Protein AF-A0A0K8RRY1-F1 (afdb_monomer_lite)

Foldseek 3Di:
DDDDDDDDDDPPPDDFADVLLVVLCQLLQQLVCVVVVVVAGPVNVCVVVVDDDDDPCNRRGPVNSVVSVVSSVVSVVVSVVCCPPPVPPPPD

Organism: Ixodes ricinus (NCBI:txid34613)

Radius of gyration: 16.76 Å; chains: 1; bounding box: 33×48×46 Å

Sequence (92 aa):
LLVTAFQNGEFSNMASGPEQCMKLIQEGGDIACNLTGQGESWQGFQLAFGRLPPYNFENCEESDVQKLQDWVDKWNKHKETSKMYLCSNKKK

pLDDT: mean 72.99, std 18.34, range [32.69, 96.56]

Structure (mmCIF, N/CA/C/O backbone):
data_AF-A0A0K8RRY1-F1
#
_entry.id   AF-A0A0K8RRY1-F1
#
loop_
_atom_site.group_PDB
_atom_site.id
_atom_site.type_symbol
_atom_site.label_atom_id
_atom_site.label_alt_id
_atom_site.label_comp_id
_atom_site.label_asym_id
_atom_site.label_entity_id
_atom_site.label_seq_id
_atom_site.pdbx_PDB_ins_code
_atom_site.Cartn_x
_atom_site.Cartn_y
_atom_site.Cartn_z
_atom_site.occupancy
_atom_site.B_iso_or_equiv
_atom_site.auth_seq_id
_atom_site.auth_comp_id
_atom_site.auth_asym_id
_atom_site.auth_atom_id
_atom_site.pdbx_PDB_model_num
ATOM 1 N N . LEU A 1 1 ? 5.775 32.964 -11.599 1.00 32.69 1 LEU A N 1
ATOM 2 C CA . LEU A 1 1 ? 5.633 32.876 -10.129 1.00 32.69 1 LEU A CA 1
ATOM 3 C C . LEU A 1 1 ? 6.221 31.542 -9.696 1.00 32.69 1 LEU A C 1
ATOM 5 O O . LEU A 1 1 ? 5.581 30.518 -9.876 1.00 32.69 1 LEU A O 1
ATOM 9 N N . LEU A 1 2 ? 7.483 31.553 -9.267 1.00 36.34 2 LEU A N 1
ATOM 10 C CA . LEU A 1 2 ? 8.169 30.380 -8.729 1.00 36.34 2 LEU A CA 1
ATOM 11 C C . LEU A 1 2 ? 7.773 30.258 -7.259 1.00 36.34 2 LEU A C 1
ATOM 13 O O . LEU A 1 2 ? 8.112 31.134 -6.466 1.00 36.34 2 LEU A O 1
ATOM 17 N N . VAL A 1 3 ? 7.017 29.221 -6.909 1.00 39.50 3 VAL A N 1
ATOM 18 C CA . VAL A 1 3 ? 6.751 28.895 -5.506 1.00 39.50 3 VAL A CA 1
ATOM 19 C C . VAL A 1 3 ? 7.836 27.924 -5.067 1.00 39.50 3 VAL A C 1
ATOM 21 O O . VAL A 1 3 ? 7.759 26.727 -5.329 1.00 39.50 3 VAL A O 1
ATOM 24 N N . THR A 1 4 ? 8.876 28.461 -4.441 1.00 38.19 4 THR A N 1
ATOM 25 C CA . THR A 1 4 ? 9.863 27.673 -3.706 1.00 38.19 4 THR A CA 1
ATOM 26 C C . THR A 1 4 ? 9.222 27.261 -2.387 1.00 38.19 4 THR A C 1
ATOM 28 O O . THR A 1 4 ? 8.866 28.123 -1.585 1.00 38.19 4 THR A O 1
ATOM 31 N N . ALA A 1 5 ? 9.061 25.962 -2.150 1.00 37.34 5 ALA A N 1
ATOM 32 C CA . ALA A 1 5 ? 8.659 25.452 -0.847 1.00 37.34 5 ALA A CA 1
ATOM 33 C C . ALA A 1 5 ? 9.534 24.257 -0.453 1.00 37.34 5 ALA A C 1
ATOM 35 O O . ALA A 1 5 ? 9.678 23.307 -1.215 1.00 37.34 5 ALA A O 1
ATOM 36 N N . PHE A 1 6 ? 10.066 24.370 0.768 1.00 34.28 6 PHE A N 1
ATOM 37 C CA . PHE A 1 6 ? 10.823 23.410 1.574 1.00 34.28 6 PHE A CA 1
ATOM 38 C C . PHE A 1 6 ? 12.278 23.117 1.184 1.00 34.28 6 PHE A C 1
ATOM 40 O O . PHE A 1 6 ? 12.628 22.100 0.600 1.00 34.28 6 PHE A O 1
ATOM 47 N N . GLN A 1 7 ? 13.149 24.013 1.660 1.00 41.03 7 GLN A N 1
ATOM 48 C CA . GLN A 1 7 ? 14.479 23.646 2.138 1.00 41.03 7 GLN A CA 1
ATOM 49 C C . GLN A 1 7 ? 14.334 22.946 3.498 1.00 41.03 7 GLN A C 1
ATOM 51 O O . GLN A 1 7 ? 13.719 23.513 4.402 1.00 41.03 7 GLN A O 1
ATOM 56 N N . ASN A 1 8 ? 14.864 21.722 3.588 1.00 52.44 8 ASN A N 1
ATOM 57 C CA . ASN A 1 8 ? 15.485 21.055 4.748 1.00 52.44 8 ASN A CA 1
ATOM 58 C C . ASN A 1 8 ? 15.170 19.555 4.739 1.00 52.44 8 ASN A C 1
ATOM 60 O O . ASN A 1 8 ? 14.293 19.065 5.443 1.00 52.44 8 ASN A O 1
ATOM 64 N N . GLY A 1 9 ? 15.950 18.847 3.936 1.00 36.47 9 GLY A N 1
ATOM 65 C CA . GLY A 1 9 ? 16.145 17.411 3.985 1.00 36.47 9 GLY A CA 1
ATOM 66 C C . GLY A 1 9 ? 17.331 17.141 3.082 1.00 36.47 9 GLY A C 1
ATOM 67 O O . GLY A 1 9 ? 17.199 17.242 1.867 1.00 36.47 9 GLY A O 1
ATOM 68 N N . GLU A 1 10 ? 18.513 16.914 3.654 1.00 37.47 10 GLU A N 1
ATOM 69 C CA . GLU A 1 10 ? 19.563 16.229 2.907 1.00 37.47 10 GLU A CA 1
ATOM 70 C C . GLU A 1 10 ? 18.926 14.945 2.378 1.00 37.47 10 GLU A C 1
ATOM 72 O O . GLU A 1 10 ? 18.531 14.080 3.164 1.00 37.47 10 GLU A O 1
ATOM 77 N N . PHE A 1 11 ? 18.758 14.849 1.058 1.00 39.62 11 PHE A N 1
ATOM 78 C CA . PHE A 1 11 ? 18.446 13.578 0.430 1.00 39.62 11 PHE A CA 1
ATOM 79 C C . PHE A 1 11 ? 19.665 12.699 0.688 1.00 39.62 11 PHE A C 1
ATOM 81 O O . PHE A 1 11 ? 20.695 12.799 0.024 1.00 39.62 11 PHE A O 1
ATOM 88 N N . SER A 1 12 ? 19.579 11.898 1.750 1.00 46.47 12 SER A N 1
ATOM 89 C CA . SER A 1 12 ? 20.424 10.722 1.893 1.00 46.47 12 SER A CA 1
ATOM 90 C C . SER A 1 12 ? 20.257 9.972 0.586 1.00 46.47 12 SER A C 1
ATOM 92 O O . SER A 1 12 ? 19.111 9.681 0.266 1.00 46.47 12 SER A O 1
ATOM 94 N N . ASN A 1 13 ? 21.343 9.735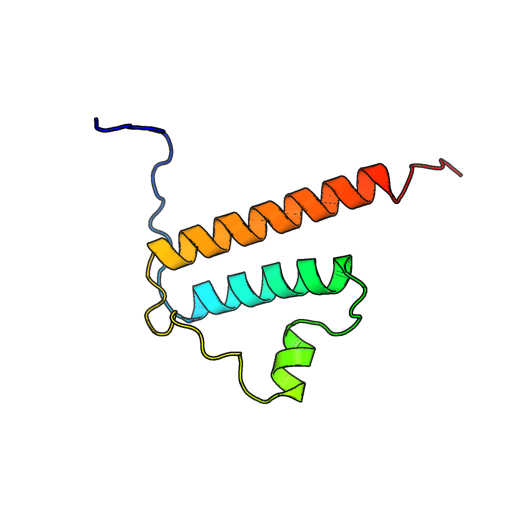 -0.160 1.00 51.81 13 ASN A N 1
ATOM 95 C CA . ASN A 1 13 ? 21.314 9.001 -1.428 1.00 51.81 13 ASN A CA 1
ATOM 96 C C . ASN A 1 13 ? 20.430 7.758 -1.253 1.00 51.81 13 ASN A C 1
ATOM 98 O O . ASN A 1 13 ? 20.872 6.756 -0.679 1.00 51.81 13 ASN A O 1
ATOM 102 N N . MET A 1 14 ? 19.163 7.848 -1.657 1.00 56.34 14 MET A N 1
ATOM 103 C CA . MET A 1 14 ? 18.245 6.734 -1.528 1.00 56.34 14 MET A CA 1
ATOM 104 C C . MET A 1 14 ? 18.653 5.786 -2.635 1.00 56.34 14 MET A C 1
ATOM 106 O O . MET A 1 14 ? 18.722 6.183 -3.797 1.00 56.34 14 MET A O 1
ATOM 110 N N . ALA A 1 15 ? 18.983 4.546 -2.277 1.00 61.75 15 ALA A N 1
ATOM 111 C CA . ALA A 1 15 ? 19.253 3.543 -3.289 1.00 61.75 15 ALA A CA 1
ATOM 112 C C . ALA A 1 15 ? 18.052 3.509 -4.255 1.00 61.75 15 ALA A C 1
ATOM 114 O O . ALA A 1 15 ? 16.897 3.404 -3.849 1.00 61.75 15 ALA A O 1
ATOM 115 N N . SER A 1 16 ? 18.315 3.735 -5.536 1.00 67.75 16 SER A N 1
ATOM 116 C CA . SER A 1 16 ? 17.308 3.669 -6.587 1.00 67.75 16 SER A CA 1
ATOM 117 C C . SER A 1 16 ? 17.360 2.293 -7.235 1.00 67.75 16 SER A C 1
ATOM 119 O O . SER A 1 16 ? 18.375 1.592 -7.170 1.00 67.75 16 SER A O 1
ATOM 121 N N . GLY A 1 17 ? 16.246 1.879 -7.830 1.00 73.75 17 GLY A N 1
ATOM 122 C CA . GLY A 1 17 ? 16.160 0.602 -8.519 1.00 73.75 17 GLY A CA 1
ATOM 123 C C . GLY A 1 17 ? 14.922 -0.218 -8.164 1.00 73.75 17 GLY A C 1
ATOM 124 O O . GLY A 1 17 ? 14.295 -0.025 -7.119 1.00 73.75 17 GLY A O 1
ATOM 125 N N . PRO A 1 18 ? 14.565 -1.162 -9.047 1.00 76.44 18 PRO A N 1
ATOM 126 C CA . PRO A 1 18 ? 13.267 -1.833 -9.044 1.00 76.44 18 PRO A CA 1
ATOM 127 C C . PRO A 1 18 ? 12.955 -2.544 -7.724 1.00 76.44 18 PRO A C 1
ATOM 129 O O . PRO A 1 18 ? 11.829 -2.460 -7.243 1.00 76.44 18 PRO A O 1
ATOM 132 N N . GLU A 1 19 ? 13.950 -3.163 -7.086 1.00 82.31 19 GLU A N 1
ATOM 133 C CA . GLU A 1 19 ? 13.800 -3.842 -5.790 1.00 82.31 19 GLU A CA 1
ATOM 134 C C . GLU A 1 19 ? 13.296 -2.907 -4.678 1.00 82.31 19 GLU A C 1
ATOM 136 O O . GLU A 1 19 ? 12.461 -3.290 -3.856 1.00 82.31 19 GLU A O 1
ATOM 141 N N . GLN A 1 20 ? 13.754 -1.652 -4.662 1.00 84.69 20 GLN A N 1
ATOM 142 C CA . GLN A 1 20 ? 13.366 -0.700 -3.625 1.00 84.69 20 GLN A CA 1
ATOM 143 C C . GLN A 1 20 ? 11.926 -0.216 -3.804 1.00 84.69 20 GLN A C 1
ATOM 145 O O . GLN A 1 20 ? 11.159 -0.232 -2.838 1.00 84.69 20 GLN A O 1
ATOM 150 N N . CYS A 1 21 ? 11.521 0.140 -5.029 1.00 85.62 21 CYS A N 1
ATOM 151 C CA . CYS A 1 21 ? 10.113 0.438 -5.305 1.00 85.62 21 CYS A CA 1
ATOM 152 C C . CYS A 1 21 ? 9.228 -0.761 -4.973 1.00 85.62 21 CYS A C 1
ATOM 154 O O . CYS A 1 21 ? 8.189 -0.597 -4.336 1.00 85.62 21 CYS A O 1
ATOM 156 N N . MET A 1 22 ? 9.648 -1.967 -5.365 1.00 84.19 22 MET A N 1
ATOM 157 C CA . MET A 1 22 ? 8.895 -3.191 -5.112 1.00 84.19 22 MET A CA 1
ATOM 158 C C . MET A 1 22 ? 8.649 -3.427 -3.625 1.00 84.19 22 MET A C 1
ATOM 160 O O . MET A 1 22 ? 7.516 -3.720 -3.236 1.00 84.19 22 MET A O 1
ATOM 164 N N . LYS A 1 23 ? 9.669 -3.218 -2.791 1.00 87.19 23 LYS A N 1
ATOM 165 C CA . LYS A 1 23 ? 9.541 -3.305 -1.336 1.00 87.19 23 LYS A CA 1
ATOM 166 C C . LYS A 1 23 ? 8.546 -2.282 -0.778 1.00 87.19 23 LYS A C 1
ATOM 168 O O . LYS A 1 23 ? 7.683 -2.649 0.015 1.00 87.19 23 LYS A O 1
ATOM 173 N N . LEU A 1 24 ? 8.634 -1.019 -1.201 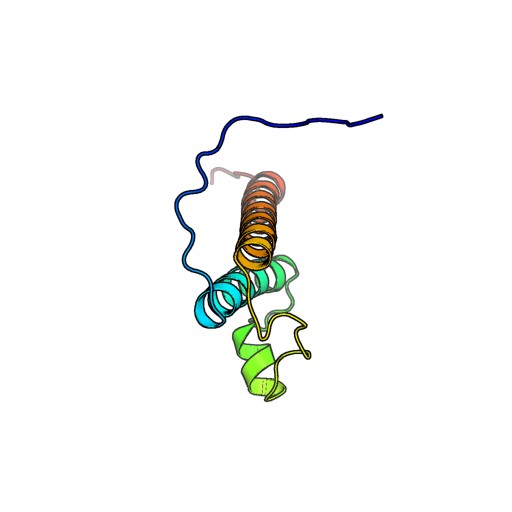1.00 89.88 24 LEU A N 1
ATOM 174 C CA . LEU A 1 24 ? 7.735 0.044 -0.727 1.00 89.88 24 LEU A CA 1
ATOM 175 C C . LEU A 1 24 ? 6.284 -0.187 -1.169 1.00 89.88 24 LEU A C 1
ATOM 177 O O . LEU A 1 24 ? 5.349 0.023 -0.399 1.00 89.88 24 LEU A O 1
ATOM 181 N N . ILE A 1 25 ? 6.098 -0.666 -2.399 1.00 86.31 25 ILE A N 1
ATOM 182 C CA . ILE A 1 25 ? 4.792 -1.049 -2.939 1.00 86.31 25 ILE A CA 1
ATOM 183 C C . ILE A 1 25 ? 4.184 -2.187 -2.113 1.00 86.31 25 ILE A C 1
ATOM 185 O O . ILE A 1 25 ? 3.018 -2.094 -1.730 1.00 86.31 25 ILE A O 1
ATOM 189 N N . GLN A 1 26 ? 4.966 -3.231 -1.814 1.00 85.56 26 GLN A N 1
ATOM 190 C CA . GLN A 1 26 ? 4.525 -4.341 -0.964 1.00 85.56 26 GLN A CA 1
ATOM 191 C C . GLN A 1 26 ? 4.113 -3.848 0.424 1.00 85.56 26 GLN A C 1
ATOM 193 O O . GLN A 1 26 ? 3.004 -4.134 0.870 1.00 85.56 26 GLN A O 1
ATOM 198 N N . GLU A 1 27 ? 4.958 -3.044 1.070 1.00 90.62 27 GLU A N 1
ATOM 199 C CA . GLU A 1 27 ? 4.696 -2.535 2.416 1.00 90.62 27 GLU A CA 1
ATOM 200 C C . GLU A 1 27 ? 3.421 -1.684 2.484 1.00 90.62 27 GLU A C 1
ATOM 202 O O . GLU A 1 27 ? 2.530 -1.949 3.297 1.00 90.62 27 GLU A O 1
ATOM 207 N N . GLY A 1 28 ? 3.296 -0.672 1.623 1.00 90.69 28 GLY A N 1
ATOM 208 C CA . GLY A 1 28 ? 2.115 0.189 1.637 1.00 90.69 28 GLY A CA 1
ATOM 209 C C . GLY A 1 28 ? 0.849 -0.537 1.177 1.00 90.69 28 GLY A C 1
ATOM 210 O O . GLY A 1 28 ? -0.231 -0.276 1.715 1.00 90.69 28 GLY A O 1
ATOM 211 N N . GLY A 1 29 ? 0.977 -1.491 0.248 1.00 87.12 29 GLY A N 1
ATOM 212 C CA . GLY A 1 29 ? -0.117 -2.349 -0.201 1.00 87.12 29 GLY A CA 1
ATOM 213 C C . GLY A 1 29 ? -0.665 -3.193 0.944 1.00 87.12 29 GLY A C 1
ATOM 214 O O . GLY A 1 29 ? -1.867 -3.175 1.203 1.00 87.12 29 GLY A O 1
ATOM 215 N N . ASP A 1 30 ? 0.215 -3.841 1.706 1.00 86.75 30 ASP A N 1
ATOM 216 C CA . ASP A 1 30 ? -0.174 -4.635 2.870 1.00 86.75 30 ASP A CA 1
ATOM 217 C C . ASP A 1 30 ? -0.846 -3.786 3.955 1.00 86.75 30 ASP A C 1
ATOM 219 O O . ASP A 1 30 ? -1.836 -4.219 4.553 1.00 86.75 30 ASP A O 1
ATOM 223 N N . ILE A 1 31 ? -0.369 -2.563 4.213 1.00 89.81 31 ILE A N 1
ATOM 224 C CA . ILE A 1 31 ? -1.032 -1.661 5.168 1.00 89.81 31 ILE A CA 1
ATOM 225 C C . ILE A 1 31 ? -2.454 -1.328 4.694 1.00 89.81 31 ILE A C 1
ATOM 227 O O . ILE A 1 31 ? -3.404 -1.437 5.477 1.00 89.81 31 ILE A O 1
ATOM 231 N N . ALA A 1 32 ? -2.610 -0.942 3.426 1.00 87.12 32 ALA A N 1
ATOM 232 C CA . ALA A 1 32 ? -3.895 -0.555 2.854 1.00 87.12 32 ALA A CA 1
ATOM 233 C C . ALA A 1 32 ? -4.894 -1.726 2.821 1.00 87.12 32 ALA A C 1
ATOM 235 O O . ALA A 1 32 ? -6.042 -1.576 3.254 1.00 87.12 32 ALA A O 1
ATOM 236 N N . CYS A 1 33 ? -4.462 -2.906 2.373 1.00 84.75 33 CYS A N 1
ATOM 237 C CA . CYS A 1 33 ? -5.286 -4.115 2.326 1.00 84.75 33 CYS A CA 1
ATOM 238 C C . CYS A 1 33 ? -5.765 -4.535 3.723 1.00 84.75 33 CYS A C 1
ATOM 240 O O . CYS A 1 33 ? -6.955 -4.797 3.919 1.00 84.75 33 CYS A O 1
ATOM 242 N N . ASN A 1 34 ? -4.871 -4.516 4.719 1.00 84.50 34 ASN A N 1
ATOM 243 C CA . ASN A 1 34 ? -5.227 -4.837 6.102 1.00 84.50 34 ASN A CA 1
ATOM 244 C C . ASN A 1 34 ? -6.237 -3.842 6.691 1.00 84.50 34 ASN A C 1
ATOM 246 O O . ASN A 1 34 ? -7.179 -4.248 7.370 1.00 84.50 34 ASN A O 1
ATOM 250 N N . LEU A 1 35 ? -6.069 -2.541 6.434 1.00 83.62 35 LEU A N 1
ATOM 251 C CA . LEU A 1 35 ? -6.984 -1.514 6.945 1.00 83.62 35 LEU A CA 1
ATOM 252 C C . LEU A 1 35 ? -8.364 -1.550 6.291 1.00 83.62 35 LEU A C 1
ATOM 254 O O . LEU A 1 35 ? -9.363 -1.282 6.954 1.00 83.62 35 LEU A O 1
ATOM 258 N N . THR A 1 36 ? -8.424 -1.852 4.997 1.00 81.12 36 THR A N 1
ATOM 259 C CA . THR A 1 36 ? -9.684 -1.890 4.241 1.00 81.12 36 THR A CA 1
ATOM 260 C C . THR A 1 36 ? -10.471 -3.183 4.455 1.00 81.12 36 THR A C 1
ATOM 262 O O . THR A 1 36 ? -11.597 -3.291 3.974 1.00 81.12 36 THR A O 1
ATOM 265 N N . GLY A 1 37 ? -9.913 -4.152 5.189 1.00 75.44 37 GLY A N 1
ATOM 266 C CA . GLY A 1 37 ? -10.569 -5.428 5.465 1.00 75.44 37 GLY A CA 1
ATOM 267 C C . GLY A 1 37 ? -10.683 -6.330 4.237 1.00 75.44 37 GLY A C 1
ATOM 268 O O . GLY A 1 37 ? -11.495 -7.251 4.244 1.00 75.44 37 GLY A O 1
ATOM 269 N N . GLN A 1 38 ? -9.881 -6.085 3.192 1.00 68.00 38 GLN A N 1
ATOM 270 C CA . GLN A 1 38 ? -9.891 -6.900 1.973 1.00 68.00 38 GLN A CA 1
ATOM 271 C C . GLN A 1 38 ? -9.362 -8.322 2.214 1.00 68.00 38 GLN A C 1
ATOM 273 O O . GLN A 1 38 ? -9.597 -9.191 1.385 1.00 68.00 38 GLN A O 1
ATOM 278 N N . GLY A 1 39 ? -8.716 -8.585 3.360 1.00 62.75 39 GLY A N 1
ATOM 279 C CA . GLY A 1 39 ? -8.326 -9.923 3.832 1.00 62.75 39 GLY A CA 1
ATOM 280 C C . GLY A 1 39 ? -7.207 -10.589 3.025 1.00 62.75 39 GLY A C 1
ATOM 281 O O . GLY A 1 39 ? -6.456 -11.394 3.569 1.00 62.75 39 GLY A O 1
ATOM 282 N N . GLU A 1 40 ? -7.059 -10.219 1.758 1.00 66.31 40 GLU A N 1
ATOM 283 C CA . GLU A 1 40 ? -5.964 -10.600 0.883 1.00 66.31 40 GLU A CA 1
ATOM 284 C C . GLU A 1 40 ? -4.812 -9.609 1.048 1.00 66.31 40 GLU A C 1
ATOM 286 O O . GLU A 1 40 ? -5.001 -8.394 0.979 1.00 66.31 40 GLU A O 1
ATOM 291 N N . SER A 1 41 ? -3.608 -10.124 1.299 1.00 69.56 41 SER A N 1
ATOM 292 C CA . SER A 1 41 ? -2.394 -9.311 1.308 1.00 69.56 41 SER A CA 1
ATOM 293 C C . SER A 1 41 ? -2.010 -8.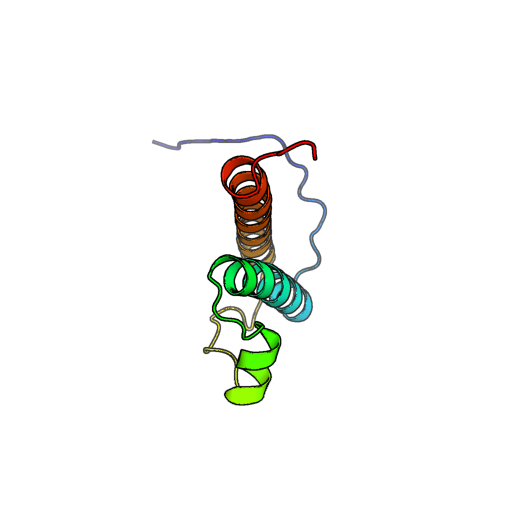907 -0.112 1.00 69.56 41 SER A C 1
ATOM 295 O O . SER A 1 41 ? -2.416 -9.542 -1.093 1.00 69.56 41 SER A O 1
ATOM 297 N N . TRP A 1 42 ? -1.157 -7.894 -0.238 1.00 69.88 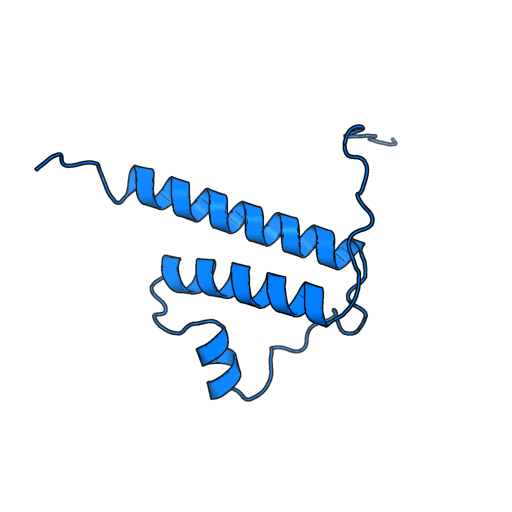42 TRP A N 1
ATOM 298 C CA . TRP A 1 42 ? -0.588 -7.517 -1.528 1.00 69.88 42 TRP A CA 1
ATOM 299 C C . TRP A 1 42 ? 0.165 -8.691 -2.176 1.00 69.88 42 TRP A C 1
ATOM 301 O O . TRP A 1 42 ? 0.096 -8.912 -3.386 1.00 69.88 42 TRP A O 1
ATOM 311 N N . GLN A 1 43 ? 0.812 -9.516 -1.350 1.00 68.69 43 GLN A N 1
ATOM 312 C CA . GLN A 1 43 ? 1.405 -10.784 -1.772 1.00 68.69 43 GLN A CA 1
ATOM 313 C C . GLN A 1 43 ? 0.355 -11.790 -2.283 1.00 68.69 43 GLN A C 1
ATOM 315 O O . GLN A 1 43 ? 0.606 -12.490 -3.263 1.00 68.69 43 GLN A O 1
ATOM 320 N N . GLY A 1 44 ? -0.830 -11.851 -1.668 1.00 69.75 44 GLY A N 1
ATOM 321 C CA . GLY A 1 44 ? -1.957 -12.659 -2.146 1.00 69.75 44 GLY A CA 1
ATOM 322 C C . GLY A 1 44 ? -2.426 -12.232 -3.536 1.00 69.75 44 GLY A C 1
ATOM 323 O O . GLY A 1 44 ? -2.565 -13.075 -4.421 1.00 69.75 44 GLY A O 1
ATOM 324 N N . PHE A 1 45 ? -2.549 -10.923 -3.768 1.00 68.38 45 PHE A N 1
ATOM 325 C CA . PHE A 1 45 ? -2.854 -10.373 -5.091 1.00 68.38 45 PHE A CA 1
ATOM 326 C C . PHE A 1 45 ? -1.788 -10.772 -6.128 1.00 68.38 45 PHE A C 1
ATOM 328 O O . PHE A 1 45 ? -2.113 -11.242 -7.220 1.00 68.38 45 PHE A O 1
ATOM 335 N N . GLN A 1 46 ? -0.502 -10.659 -5.781 1.00 69.88 46 GLN A N 1
ATOM 336 C CA . GLN A 1 46 ? 0.596 -11.090 -6.657 1.00 69.88 46 GLN A CA 1
ATOM 337 C C . GLN A 1 46 ? 0.503 -12.578 -7.026 1.00 69.88 46 GLN A C 1
ATOM 339 O O . GLN A 1 46 ? 0.642 -12.926 -8.199 1.00 69.88 46 GLN A O 1
ATOM 344 N N . LEU A 1 47 ? 0.244 -13.446 -6.044 1.00 70.62 47 LEU A N 1
ATOM 345 C CA . LEU A 1 47 ? 0.112 -14.891 -6.254 1.00 70.62 47 LEU A CA 1
ATOM 346 C C . LEU A 1 47 ? -1.117 -15.249 -7.099 1.00 70.62 47 LEU A C 1
ATOM 348 O O . LEU A 1 47 ? -1.024 -16.114 -7.967 1.00 70.62 47 LEU A O 1
ATOM 352 N N . ALA A 1 48 ? -2.252 -14.587 -6.865 1.00 68.94 48 ALA A N 1
ATOM 353 C CA . ALA A 1 48 ? -3.513 -14.882 -7.540 1.00 68.94 48 ALA A CA 1
ATOM 354 C C . ALA A 1 48 ? -3.517 -14.446 -9.012 1.00 68.94 48 ALA A C 1
ATOM 356 O O . ALA A 1 48 ? -4.046 -15.153 -9.870 1.00 68.94 48 ALA A O 1
ATOM 357 N N . PHE A 1 49 ? -2.923 -13.290 -9.315 1.00 73.00 49 PHE A N 1
ATOM 358 C CA . PHE A 1 49 ? -2.977 -12.708 -10.656 1.00 73.00 49 PHE A CA 1
ATOM 359 C C . PHE A 1 49 ? -1.696 -12.923 -11.469 1.00 73.00 49 PHE A C 1
ATOM 361 O O . PHE A 1 49 ? -1.688 -12.628 -12.665 1.00 73.00 49 PHE A O 1
ATOM 368 N N . GLY A 1 50 ? -0.621 -13.439 -10.857 1.00 60.97 50 GLY A N 1
ATOM 369 C CA . GLY A 1 50 ? 0.635 -13.819 -11.523 1.00 60.97 50 GLY A CA 1
ATOM 370 C C . GLY A 1 50 ? 1.410 -12.658 -12.157 1.00 60.97 50 GLY A C 1
ATOM 371 O O . GLY A 1 50 ? 2.480 -12.856 -12.728 1.00 60.97 50 GLY A O 1
ATOM 372 N N . ARG A 1 51 ? 0.871 -11.441 -12.066 1.00 57.03 51 ARG A N 1
ATOM 373 C CA . ARG A 1 51 ? 1.464 -10.189 -12.514 1.00 57.03 51 ARG A CA 1
ATOM 374 C C . ARG A 1 51 ? 0.966 -9.074 -11.614 1.00 57.03 51 ARG A C 1
ATOM 376 O O . ARG A 1 51 ? -0.213 -9.014 -11.265 1.00 57.03 51 ARG A O 1
ATOM 383 N N . LEU A 1 52 ? 1.864 -8.165 -11.278 1.00 55.41 52 LEU A N 1
ATOM 384 C CA . LEU A 1 52 ? 1.459 -6.862 -10.778 1.00 55.41 52 LEU A CA 1
ATOM 385 C C . LEU A 1 52 ? 0.643 -6.140 -11.860 1.00 55.41 52 LEU A C 1
ATOM 387 O O . LEU A 1 52 ? 0.823 -6.427 -13.052 1.00 55.41 52 LEU A O 1
ATOM 391 N N . PRO A 1 53 ? -0.231 -5.186 -11.493 1.00 54.94 53 PRO A N 1
ATOM 392 C CA . PRO A 1 53 ? -0.692 -4.202 -12.462 1.00 54.94 53 PRO A CA 1
ATOM 393 C C . PRO A 1 53 ? 0.553 -3.617 -13.146 1.00 54.94 53 PRO A C 1
ATOM 395 O O . PRO A 1 53 ? 1.545 -3.392 -12.447 1.00 54.94 53 PRO A O 1
ATOM 398 N N . PRO A 1 54 ? 0.559 -3.425 -14.478 1.00 53.72 54 PRO A N 1
ATOM 399 C CA . PRO A 1 54 ? 1.723 -2.878 -15.162 1.00 53.72 54 PRO A CA 1
ATOM 400 C C . PRO A 1 54 ? 2.101 -1.557 -14.492 1.00 53.72 54 PRO A C 1
ATOM 402 O O . PRO A 1 54 ? 1.321 -0.603 -14.495 1.00 53.72 54 PRO A O 1
ATOM 405 N N . TYR A 1 55 ? 3.263 -1.537 -13.845 1.00 59.31 55 TYR A N 1
ATOM 406 C CA . TYR A 1 55 ? 3.779 -0.339 -13.213 1.00 59.31 55 TYR A CA 1
ATOM 407 C C . TYR A 1 55 ? 4.595 0.436 -14.234 1.00 59.31 55 TYR A C 1
ATOM 409 O O . TYR A 1 55 ? 5.464 -0.117 -14.895 1.00 59.31 55 TYR A O 1
ATOM 417 N N . ASN A 1 56 ? 4.400 1.750 -14.263 1.00 57.00 56 ASN A N 1
ATOM 418 C CA . ASN A 1 56 ? 5.282 2.681 -14.968 1.00 57.00 56 ASN A CA 1
ATOM 419 C C . ASN A 1 56 ? 6.650 2.857 -14.257 1.00 57.00 56 ASN A C 1
ATOM 421 O O . ASN A 1 56 ? 7.330 3.845 -14.502 1.00 57.00 56 ASN A O 1
ATOM 425 N N . PHE A 1 57 ? 7.043 1.944 -13.357 1.00 58.47 57 PHE A N 1
ATOM 426 C CA . PHE A 1 57 ? 8.238 2.045 -12.504 1.00 58.47 57 PHE A CA 1
ATOM 427 C C . PHE A 1 57 ? 9.327 1.027 -12.862 1.00 58.47 57 PHE A C 1
ATOM 429 O O . PHE A 1 57 ? 10.169 0.720 -12.023 1.00 58.47 57 PHE A O 1
ATOM 436 N N . GLU A 1 58 ? 9.347 0.501 -14.089 1.00 60.56 58 GLU A N 1
ATOM 437 C CA . GLU A 1 58 ? 10.428 -0.389 -14.557 1.00 60.56 58 GLU A CA 1
ATOM 438 C C . GLU A 1 58 ? 11.825 0.232 -14.355 1.00 60.56 58 GLU A C 1
ATOM 440 O O . GLU A 1 58 ? 12.789 -0.490 -14.113 1.00 60.56 58 GLU A O 1
ATOM 445 N N . ASN A 1 59 ? 11.910 1.569 -14.346 1.00 68.06 59 ASN A N 1
ATOM 446 C CA . ASN A 1 59 ? 13.139 2.324 -14.103 1.00 68.06 59 ASN A CA 1
ATOM 447 C C . ASN A 1 59 ? 13.294 2.869 -12.670 1.00 68.06 59 ASN A C 1
ATOM 449 O O . ASN A 1 59 ? 14.306 3.514 -12.423 1.00 68.06 59 ASN A O 1
ATOM 453 N N . CYS A 1 60 ? 12.329 2.611 -11.765 1.00 76.88 60 CYS A N 1
ATOM 454 C CA . CYS A 1 60 ? 12.257 3.040 -10.353 1.00 76.88 60 CYS A CA 1
ATOM 455 C C . CYS A 1 60 ? 13.317 4.084 -9.960 1.00 76.88 60 CYS A C 1
ATOM 457 O O . CYS A 1 60 ? 14.327 3.776 -9.311 1.00 76.88 60 CYS A O 1
ATOM 459 N N . GLU A 1 61 ? 13.106 5.317 -10.412 1.00 86.44 61 GLU A N 1
ATOM 460 C CA . GLU A 1 61 ? 14.066 6.388 -10.184 1.00 86.44 61 GLU A CA 1
ATOM 461 C C . GLU A 1 61 ? 13.983 6.858 -8.729 1.00 86.44 61 GLU A C 1
ATOM 463 O O . GLU A 1 61 ? 13.014 6.588 -8.018 1.00 86.44 61 GLU A O 1
ATOM 468 N N . GLU A 1 62 ? 14.970 7.624 -8.272 1.00 87.88 62 GLU A N 1
ATOM 469 C CA . GLU A 1 62 ? 14.960 8.186 -6.914 1.00 87.88 62 GLU A CA 1
ATOM 470 C C . GLU A 1 62 ? 13.668 8.976 -6.625 1.00 87.88 62 GLU A C 1
ATOM 472 O O . GLU A 1 62 ? 13.101 8.887 -5.537 1.00 87.88 62 GLU A O 1
ATOM 477 N N . SER A 1 63 ? 13.128 9.676 -7.632 1.00 86.56 63 SER A N 1
ATOM 478 C CA . SER A 1 63 ? 11.859 10.400 -7.496 1.00 86.56 63 SER A CA 1
ATOM 479 C C . SER A 1 63 ? 10.650 9.479 -7.289 1.00 86.56 63 SER A C 1
ATOM 481 O O . SER A 1 63 ? 9.681 9.871 -6.636 1.00 86.56 63 SER A O 1
ATOM 483 N N . ASP A 1 64 ? 10.694 8.258 -7.820 1.00 86.00 64 ASP A N 1
ATOM 484 C CA . ASP A 1 64 ? 9.647 7.257 -7.633 1.00 86.00 64 ASP A CA 1
ATOM 485 C C . ASP A 1 64 ? 9.769 6.599 -6.265 1.00 86.00 64 ASP A C 1
ATOM 487 O O . ASP A 1 64 ? 8.765 6.467 -5.562 1.00 86.00 64 ASP A O 1
ATOM 491 N N . VAL A 1 65 ? 10.999 6.285 -5.846 1.00 88.25 65 VAL A N 1
ATOM 492 C CA . VAL A 1 65 ? 11.297 5.828 -4.483 1.00 88.25 65 VAL A CA 1
ATOM 493 C C . VAL A 1 65 ? 10.760 6.828 -3.464 1.00 88.25 65 VAL A C 1
ATOM 495 O O . VAL A 1 65 ? 10.042 6.428 -2.549 1.00 88.25 65 VAL A O 1
ATOM 498 N N . GLN A 1 66 ? 11.015 8.125 -3.653 1.00 90.06 66 GLN A N 1
ATOM 499 C CA . GLN A 1 66 ? 10.527 9.155 -2.739 1.00 90.06 66 GLN A CA 1
ATOM 500 C C . GLN A 1 66 ? 8.995 9.213 -2.693 1.00 90.06 66 GLN A C 1
ATOM 502 O O . GLN A 1 66 ? 8.408 9.236 -1.613 1.00 90.06 66 GLN A O 1
ATOM 507 N N . LYS A 1 67 ? 8.317 9.194 -3.848 1.00 89.75 67 LYS A N 1
ATOM 508 C CA . LYS A 1 67 ? 6.842 9.195 -3.895 1.00 89.75 67 LYS A CA 1
ATOM 509 C C . LYS A 1 67 ? 6.251 7.970 -3.200 1.00 89.75 67 LYS A C 1
ATOM 511 O O . LYS A 1 67 ? 5.221 8.084 -2.533 1.00 89.75 67 LYS A O 1
ATOM 516 N N . LEU A 1 68 ? 6.874 6.805 -3.377 1.00 90.25 68 LEU A N 1
ATOM 517 C CA . LEU A 1 68 ? 6.449 5.564 -2.737 1.00 90.25 68 LEU A CA 1
ATOM 518 C C . LEU A 1 68 ? 6.715 5.588 -1.233 1.00 90.25 68 LEU A C 1
ATOM 520 O O . LEU A 1 68 ? 5.847 5.163 -0.474 1.00 90.25 68 LEU A O 1
ATOM 524 N N . GLN A 1 69 ? 7.842 6.144 -0.792 1.00 94.00 69 GLN A N 1
ATOM 525 C CA . GLN A 1 69 ? 8.122 6.343 0.627 1.00 94.00 69 GLN A CA 1
ATOM 526 C C . GLN A 1 69 ? 7.076 7.265 1.265 1.00 94.00 69 GLN A C 1
ATOM 528 O O . GLN A 1 69 ? 6.442 6.886 2.247 1.00 94.00 69 GLN A O 1
ATOM 533 N N . ASP A 1 70 ? 6.800 8.420 0.652 1.00 94.31 70 ASP A N 1
ATOM 534 C CA . ASP A 1 70 ? 5.767 9.350 1.121 1.00 94.31 70 ASP A CA 1
ATOM 535 C C . ASP A 1 70 ? 4.385 8.680 1.199 1.00 94.31 70 ASP A C 1
ATOM 537 O O . ASP A 1 70 ? 3.558 8.996 2.060 1.00 94.31 70 ASP A O 1
ATOM 541 N N . TRP A 1 71 ? 4.095 7.776 0.262 1.00 93.94 71 TRP A N 1
ATOM 542 C CA . TRP A 1 71 ? 2.857 7.008 0.233 1.00 93.94 71 TRP A CA 1
ATOM 543 C C . TRP A 1 71 ? 2.782 5.978 1.369 1.00 93.94 71 TRP A C 1
ATOM 545 O O . TRP A 1 71 ? 1.761 5.929 2.063 1.00 93.94 71 TRP A O 1
ATOM 555 N N . VAL A 1 72 ? 3.857 5.220 1.615 1.00 95.12 72 VAL A N 1
ATOM 556 C CA . VAL A 1 72 ? 3.979 4.296 2.759 1.00 95.12 72 VAL A CA 1
ATOM 557 C C . VAL A 1 72 ? 3.805 5.045 4.081 1.00 95.12 72 VAL A C 1
ATOM 559 O O . VAL A 1 72 ? 3.009 4.634 4.930 1.00 95.12 72 VAL A O 1
ATOM 562 N N . ASP A 1 73 ? 4.465 6.191 4.238 1.00 96.56 73 ASP A N 1
ATOM 563 C CA . ASP A 1 73 ? 4.398 7.006 5.454 1.00 96.56 73 ASP A CA 1
ATOM 564 C C . ASP A 1 73 ? 2.974 7.519 5.719 1.00 96.56 73 ASP A C 1
ATOM 566 O O . ASP A 1 73 ? 2.482 7.487 6.855 1.00 96.56 73 ASP A O 1
ATOM 570 N N . LYS A 1 74 ? 2.256 7.937 4.666 1.00 95.62 74 LYS A N 1
ATOM 571 C CA . LYS A 1 74 ? 0.842 8.341 4.760 1.00 95.62 74 LYS A CA 1
ATOM 572 C C . LYS A 1 74 ? -0.054 7.190 5.211 1.00 95.62 74 LYS A C 1
ATOM 574 O O . LYS A 1 74 ? -0.900 7.402 6.085 1.00 95.62 74 LYS A O 1
ATOM 579 N N . TRP A 1 75 ? 0.130 5.988 4.665 1.00 94.62 75 TRP A N 1
ATOM 580 C CA . TRP A 1 75 ? -0.635 4.809 5.082 1.00 94.62 75 TRP A CA 1
ATOM 581 C C . TRP A 1 75 ? -0.331 4.392 6.516 1.00 94.62 75 TRP A C 1
ATOM 583 O O . TRP A 1 75 ? -1.261 4.112 7.273 1.00 94.62 75 TRP A O 1
ATOM 593 N N . ASN A 1 76 ? 0.936 4.423 6.928 1.00 95.62 76 ASN A N 1
ATOM 594 C CA . ASN A 1 76 ? 1.327 4.166 8.313 1.00 95.62 76 ASN A CA 1
ATOM 595 C C . ASN A 1 76 ? 0.694 5.181 9.276 1.00 95.62 76 ASN A C 1
ATOM 597 O O . ASN A 1 76 ? 0.087 4.796 10.279 1.00 95.62 76 ASN A O 1
ATOM 601 N N . LYS A 1 77 ? 0.735 6.477 8.949 1.00 95.44 77 LYS A N 1
ATOM 602 C CA . LYS A 1 77 ? 0.054 7.507 9.745 1.00 95.44 77 LYS A CA 1
ATOM 603 C C . LYS A 1 77 ? -1.453 7.260 9.823 1.00 95.44 77 LYS A C 1
ATOM 605 O O . LYS A 1 77 ? -2.043 7.389 10.899 1.00 95.44 77 LYS A O 1
ATOM 610 N N . HIS A 1 78 ? -2.082 6.910 8.702 1.00 93.06 78 HIS A N 1
ATOM 611 C CA . HIS A 1 78 ? -3.509 6.608 8.664 1.00 93.06 78 HIS A CA 1
ATOM 612 C C . HIS A 1 78 ? -3.848 5.381 9.517 1.00 93.06 78 HIS A C 1
ATOM 614 O O . HIS A 1 78 ? -4.785 5.443 10.305 1.00 93.06 78 HIS A O 1
ATOM 620 N N . LYS A 1 79 ? -3.044 4.315 9.453 1.00 92.12 79 LYS A N 1
ATOM 621 C CA . LYS A 1 79 ? -3.173 3.119 10.294 1.00 92.12 79 LYS A CA 1
ATOM 622 C C . LYS A 1 79 ? -3.181 3.456 11.780 1.00 92.12 79 LYS A C 1
ATOM 624 O O . LYS A 1 79 ? -4.100 3.047 12.488 1.00 92.12 79 LYS A O 1
ATOM 629 N N . GLU A 1 80 ? -2.190 4.204 12.255 1.00 93.00 80 GLU A N 1
ATOM 630 C CA . GLU A 1 80 ? -2.091 4.547 13.679 1.00 93.00 80 GLU A CA 1
ATOM 631 C C . GLU A 1 80 ? -3.214 5.494 14.119 1.00 93.00 80 GLU A C 1
ATOM 633 O O . GLU A 1 80 ? -3.801 5.316 15.188 1.00 93.00 80 GLU A O 1
ATOM 638 N N . THR A 1 81 ? -3.601 6.431 13.253 1.00 91.50 81 THR A N 1
ATOM 639 C CA . THR A 1 81 ? -4.757 7.307 13.488 1.00 91.50 81 THR A CA 1
ATOM 640 C C . THR A 1 81 ? -6.051 6.495 13.595 1.00 91.50 81 THR A C 1
ATOM 642 O O . THR A 1 81 ? -6.805 6.646 14.555 1.00 91.50 81 THR A O 1
ATOM 645 N N . SER A 1 82 ? -6.294 5.582 12.654 1.00 89.12 82 SER A N 1
ATOM 646 C CA . SER A 1 82 ? -7.462 4.701 12.648 1.00 89.12 82 SER A CA 1
ATOM 647 C C . SER A 1 82 ? -7.497 3.806 13.882 1.00 89.12 82 SER A C 1
ATOM 649 O O . SER A 1 82 ? -8.544 3.711 14.514 1.00 89.12 82 SER A O 1
ATOM 651 N N . LYS A 1 83 ? -6.369 3.223 14.311 1.00 88.75 83 LYS A N 1
ATOM 652 C CA . LYS A 1 83 ? -6.298 2.483 15.584 1.00 88.75 83 LYS A CA 1
ATOM 653 C C . LYS A 1 83 ? -6.675 3.358 16.778 1.00 88.75 83 LYS A C 1
ATOM 655 O O . LYS A 1 83 ? -7.470 2.930 17.607 1.00 88.75 83 LYS A O 1
ATOM 660 N N . MET A 1 84 ? -6.141 4.577 16.863 1.00 88.12 84 MET A N 1
ATOM 661 C CA . MET A 1 84 ? -6.442 5.499 17.9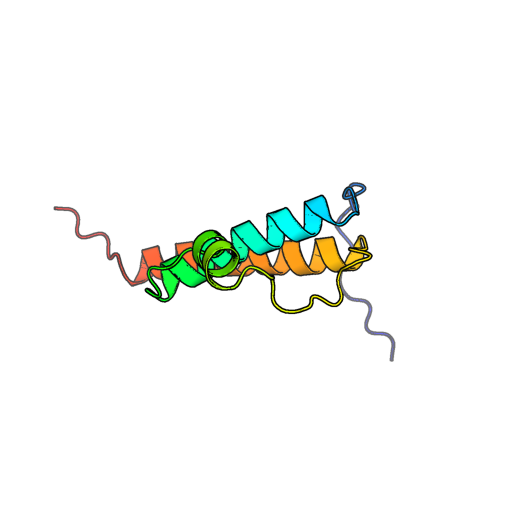62 1.00 88.12 84 MET A CA 1
ATOM 662 C C . MET A 1 84 ? -7.945 5.803 18.067 1.00 88.12 84 MET A C 1
ATOM 664 O O . MET A 1 84 ? -8.491 5.799 19.170 1.00 88.12 84 MET A O 1
ATOM 668 N N . TYR A 1 85 ? -8.613 6.052 16.936 1.00 86.38 85 TYR A N 1
ATOM 669 C CA . TYR A 1 85 ? -10.039 6.399 16.915 1.00 86.38 85 TYR A CA 1
ATOM 670 C C . TYR A 1 85 ? -10.968 5.183 17.010 1.00 86.38 85 TYR A C 1
ATOM 672 O O . TYR A 1 85 ? -11.971 5.235 17.720 1.00 86.38 85 TYR A O 1
ATOM 680 N N . LEU A 1 86 ? -10.661 4.097 16.297 1.00 85.12 86 LEU A N 1
ATOM 681 C CA . LEU A 1 86 ? -11.540 2.930 16.173 1.00 85.12 86 LEU A CA 1
ATOM 682 C C . LEU A 1 86 ? -11.334 1.923 17.303 1.00 85.12 86 LEU A C 1
ATOM 684 O O . LEU A 1 86 ? -12.298 1.345 17.801 1.00 85.12 86 LEU A O 1
ATOM 688 N N . CYS A 1 87 ? -10.093 1.710 17.740 1.00 83.31 87 CYS A N 1
ATOM 689 C CA . CYS A 1 87 ? -9.764 0.713 18.757 1.00 83.31 87 CYS A CA 1
ATOM 690 C C . CYS A 1 87 ? -9.815 1.296 20.171 1.00 83.31 87 CYS A C 1
ATOM 692 O O . CYS A 1 87 ? -9.006 0.887 20.998 1.00 83.31 87 CYS A O 1
ATOM 694 N N . SER A 1 88 ? -10.737 2.238 20.434 1.00 67.25 88 SER A N 1
ATOM 695 C CA . SER A 1 88 ? -10.919 2.966 21.701 1.00 67.25 88 SER A CA 1
ATOM 696 C C . SER A 1 88 ? -10.321 2.218 22.893 1.00 67.25 88 SER A C 1
ATOM 698 O O . SER A 1 88 ? -10.736 1.083 23.139 1.00 67.25 88 SER A O 1
ATOM 700 N N . ASN A 1 89 ? -9.381 2.840 23.619 1.00 64.25 89 ASN A N 1
ATOM 701 C CA . ASN A 1 89 ? -8.786 2.309 24.850 1.00 64.25 89 ASN A CA 1
ATOM 702 C C . ASN A 1 89 ? -9.874 2.096 25.919 1.00 64.25 89 ASN A C 1
ATOM 704 O O . ASN A 1 89 ? -9.947 2.824 26.910 1.00 64.25 89 ASN A O 1
ATOM 708 N N . LYS A 1 90 ? -10.731 1.089 25.755 1.00 55.91 90 LYS A N 1
ATOM 709 C CA . LYS A 1 90 ? -11.446 0.489 26.864 1.00 55.91 90 LYS A CA 1
ATOM 710 C C . LYS A 1 90 ? -10.370 -0.222 27.663 1.00 55.91 90 LYS A C 1
ATOM 712 O O . LYS A 1 90 ? -10.041 -1.372 27.386 1.00 55.91 90 LYS A O 1
ATOM 717 N N . LYS A 1 91 ? -9.785 0.507 28.620 1.00 54.09 91 LYS A N 1
ATOM 718 C CA . LYS A 1 91 ? -9.175 -0.112 29.794 1.00 54.09 91 LYS A CA 1
ATOM 719 C C . LYS A 1 91 ? -10.213 -1.110 30.307 1.00 54.09 91 LYS A C 1
ATOM 721 O O . LYS A 1 91 ? -11.303 -0.697 30.700 1.00 54.09 91 LYS A O 1
ATOM 726 N N . LYS A 1 92 ? -9.917 -2.395 30.126 1.00 47.56 92 LYS A N 1
ATOM 727 C CA . LYS A 1 92 ? -10.640 -3.477 30.783 1.00 47.56 92 LYS A CA 1
ATOM 728 C C . LYS A 1 92 ? -10.395 -3.382 32.280 1.00 47.56 92 LYS A C 1
ATOM 730 O O . LYS A 1 92 ? -9.260 -2.999 32.645 1.00 47.56 92 LYS A O 1
#

Secondary structure (DSSP, 8-state):
------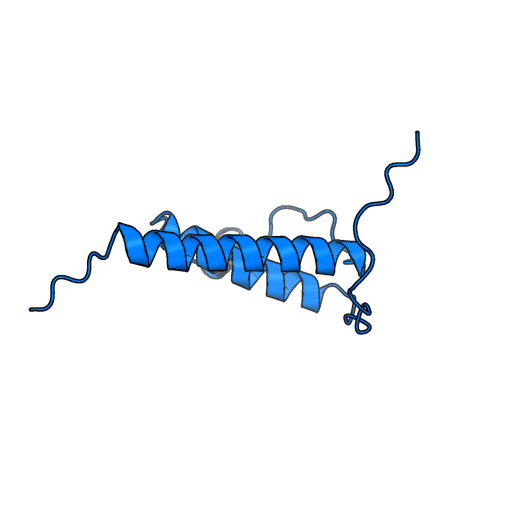-------PPPSHHHHHHHHHHHHHHHHHHHT--S-HHHHHHHHSS----TTTT--HHHHHHHHHHHHHHHHHHHHHHHHHS-----